Protein AF-A0A7Y4NCM6-F1 (afdb_monomer_lite)

Secondary structure (DSSP, 8-state):
--EEEEEESGGGS-HHHHHH-HHHHHHHH-HHHHHHHHHHS-GGGEEEEEEESSSS-TTSHHHHHHHHHS---EEEEEETTEEEEES-TTHHHHHHHHTTHHHH--

Structure (mmCIF, N/CA/C/O backbone):
data_AF-A0A7Y4NCM6-F1
#
_entry.id   AF-A0A7Y4NCM6-F1
#
loop_
_atom_site.group_PDB
_atom_site.id
_atom_site.type_symbol
_atom_site.label_atom_id
_atom_site.label_alt_id
_atom_site.label_comp_id
_atom_site.label_asym_id
_atom_site.label_entity_id
_atom_site.label_seq_id
_atom_site.pdbx_PDB_ins_code
_atom_site.Cartn_x
_atom_site.Cartn_y
_atom_site.Cartn_z
_atom_site.occupancy
_atom_site.B_iso_or_equiv
_atom_site.auth_seq_id
_atom_site.auth_comp_id
_atom_site.auth_asym_id
_atom_site.auth_atom_id
_atom_site.pdbx_PDB_model_num
ATOM 1 N N . MET A 1 1 ? -12.499 -2.550 14.202 1.00 86.56 1 MET A N 1
ATOM 2 C CA . MET A 1 1 ? -12.977 -2.722 12.801 1.00 86.56 1 MET A CA 1
ATOM 3 C C . MET A 1 1 ? -11.784 -2.405 11.936 1.00 86.56 1 MET A C 1
ATOM 5 O O . MET A 1 1 ? -11.256 -1.320 12.100 1.00 86.56 1 MET A O 1
ATOM 9 N N . ARG A 1 2 ? -11.335 -3.313 11.066 1.00 95.62 2 ARG A N 1
ATOM 10 C CA . ARG A 1 2 ? -10.046 -3.130 10.386 1.00 95.62 2 ARG A CA 1
ATOM 11 C C . ARG A 1 2 ? -10.161 -2.320 9.100 1.00 95.62 2 ARG A C 1
ATOM 13 O O . ARG A 1 2 ? -11.085 -2.533 8.318 1.00 95.62 2 ARG A O 1
ATOM 20 N N . ILE A 1 3 ? -9.197 -1.434 8.879 1.00 96.94 3 ILE A N 1
ATOM 21 C CA . ILE A 1 3 ? -9.076 -0.563 7.710 1.00 96.94 3 ILE A CA 1
ATOM 22 C C . ILE A 1 3 ? -7.670 -0.728 7.133 1.00 96.94 3 ILE A C 1
ATOM 24 O O . ILE A 1 3 ? -6.676 -0.453 7.799 1.00 96.94 3 ILE A O 1
ATOM 28 N N . ALA A 1 4 ? -7.584 -1.162 5.879 1.00 97.06 4 ALA A N 1
ATOM 29 C CA . ALA A 1 4 ? -6.330 -1.237 5.144 1.00 97.06 4 ALA A CA 1
ATOM 30 C C . ALA A 1 4 ? -6.275 -0.088 4.134 1.00 97.06 4 ALA A C 1
ATOM 32 O O . ALA A 1 4 ? -7.120 -0.001 3.243 1.00 97.06 4 ALA A O 1
ATOM 33 N N . LEU A 1 5 ? -5.279 0.785 4.267 1.00 97.12 5 LEU A N 1
ATOM 34 C CA . LEU A 1 5 ? -4.968 1.807 3.276 1.00 97.12 5 LEU A CA 1
ATOM 35 C C . LEU A 1 5 ? -3.954 1.254 2.283 1.00 97.12 5 LEU A C 1
ATOM 37 O O . LEU 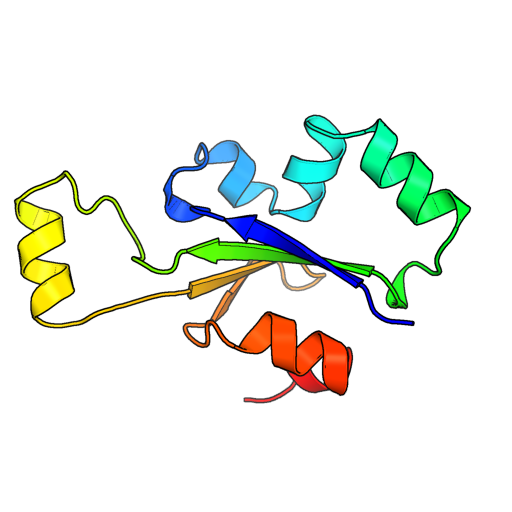A 1 5 ? -2.934 0.691 2.675 1.00 97.12 5 LEU A O 1
ATOM 41 N N . LEU A 1 6 ? -4.239 1.438 0.998 1.00 97.12 6 LEU A N 1
ATOM 42 C CA . LEU A 1 6 ? -3.442 0.917 -0.105 1.00 97.12 6 LEU A CA 1
ATOM 43 C C . LEU A 1 6 ? -2.926 2.074 -0.951 1.00 97.12 6 LEU A C 1
ATOM 45 O O . LEU A 1 6 ? -3.705 2.774 -1.596 1.00 97.12 6 LEU A O 1
ATOM 49 N N . VAL A 1 7 ? -1.608 2.242 -0.980 1.00 97.19 7 VAL A N 1
ATOM 50 C CA . VAL A 1 7 ? -0.942 3.097 -1.962 1.00 97.19 7 VAL A CA 1
ATOM 51 C C . VAL A 1 7 ? -0.626 2.235 -3.177 1.00 97.19 7 VAL A C 1
ATOM 53 O O . VAL A 1 7 ? 0.311 1.439 -3.161 1.00 97.19 7 VAL A O 1
ATOM 56 N N . SER A 1 8 ? -1.453 2.345 -4.213 1.00 94.94 8 SER A N 1
ATOM 57 C CA . SER A 1 8 ? -1.277 1.609 -5.468 1.00 94.94 8 SER A CA 1
ATOM 58 C C . SER A 1 8 ? -0.100 2.137 -6.290 1.00 94.94 8 SER A C 1
ATOM 60 O O . SER A 1 8 ? 0.247 3.311 -6.176 1.00 94.94 8 SER A O 1
ATOM 62 N N . ALA A 1 9 ? 0.437 1.297 -7.181 1.00 94.06 9 ALA A N 1
ATOM 63 C CA . ALA A 1 9 ? 1.598 1.613 -8.021 1.00 94.06 9 ALA A CA 1
ATOM 64 C C . ALA A 1 9 ? 2.816 2.051 -7.186 1.00 94.06 9 ALA A C 1
ATOM 66 O O . ALA A 1 9 ? 3.524 3.001 -7.522 1.00 94.06 9 ALA A O 1
ATOM 67 N N . TRP A 1 10 ? 3.042 1.365 -6.060 1.00 95.88 10 TRP A N 1
ATOM 68 C CA . TRP A 1 10 ? 4.078 1.730 -5.094 1.00 95.88 10 TRP A CA 1
ATOM 69 C C . TRP A 1 10 ? 5.497 1.724 -5.681 1.00 95.88 10 TRP A C 1
ATOM 71 O O . TRP A 1 10 ? 6.342 2.513 -5.277 1.00 95.88 10 TRP A O 1
ATOM 81 N N . ASP A 1 11 ? 5.753 0.893 -6.687 1.00 92.62 11 ASP A N 1
ATOM 82 C CA . ASP A 1 11 ? 6.996 0.849 -7.463 1.00 92.62 11 ASP A CA 1
ATOM 83 C C . ASP A 1 11 ? 7.289 2.146 -8.240 1.00 92.62 11 ASP A C 1
ATOM 85 O O . ASP A 1 11 ? 8.455 2.462 -8.479 1.00 92.62 11 ASP A O 1
ATOM 89 N N . SER A 1 12 ? 6.251 2.919 -8.578 1.00 92.75 12 SER A N 1
ATOM 90 C CA . SER A 1 12 ? 6.361 4.210 -9.269 1.00 92.75 12 SER A CA 1
ATOM 91 C C . SER A 1 12 ? 6.594 5.389 -8.318 1.00 92.75 12 SER A C 1
ATOM 93 O O . SER A 1 12 ? 6.871 6.503 -8.767 1.00 92.75 12 SER A O 1
ATOM 95 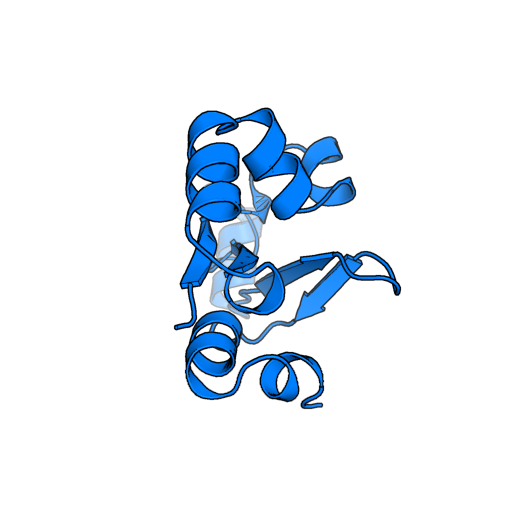N N . VAL A 1 13 ? 6.479 5.172 -7.005 1.00 94.00 13 VAL A N 1
ATOM 96 C CA . VAL A 1 13 ? 6.712 6.208 -5.996 1.00 94.00 13 VAL A CA 1
ATOM 97 C C . VAL A 1 13 ? 8.211 6.502 -5.872 1.00 94.00 13 VAL A C 1
ATOM 99 O O . VAL A 1 13 ? 9.065 5.611 -5.977 1.00 94.00 13 VAL A O 1
ATOM 102 N N . ALA A 1 14 ? 8.534 7.778 -5.641 1.00 94.62 14 ALA A N 1
ATOM 103 C CA . ALA A 1 14 ? 9.908 8.252 -5.556 1.00 94.62 14 ALA A CA 1
ATOM 104 C C . ALA A 1 14 ? 10.724 7.448 -4.510 1.00 94.62 14 ALA A C 1
ATOM 106 O O . ALA A 1 14 ? 10.179 7.077 -3.460 1.00 94.62 14 ALA A O 1
ATOM 107 N N . PRO A 1 15 ? 12.003 7.115 -4.784 1.00 92.38 15 PRO A N 1
ATOM 108 C CA . PRO A 1 15 ? 12.799 6.222 -3.939 1.00 92.38 15 PRO A CA 1
ATOM 109 C C . PRO A 1 15 ? 12.858 6.616 -2.457 1.00 92.38 15 PRO A C 1
ATOM 111 O O . PRO A 1 15 ? 12.859 5.735 -1.598 1.00 92.38 15 PRO A O 1
ATOM 114 N N . GLU A 1 16 ? 12.873 7.912 -2.153 1.00 94.38 16 GLU A N 1
ATOM 115 C CA . GLU A 1 16 ? 12.858 8.470 -0.800 1.00 94.38 16 GLU A CA 1
ATOM 116 C C . GLU A 1 16 ? 11.610 8.051 -0.013 1.00 94.38 16 GLU A C 1
ATOM 118 O O . GLU A 1 16 ? 11.699 7.649 1.147 1.00 94.38 16 GLU A O 1
ATOM 123 N N . TRP A 1 17 ? 10.450 8.036 -0.665 1.00 95.19 17 TRP A N 1
ATOM 124 C CA . TRP A 1 17 ? 9.192 7.620 -0.057 1.00 95.19 17 TRP A CA 1
ATOM 125 C C . TRP A 1 17 ? 9.082 6.109 0.039 1.00 95.19 17 TRP A C 1
ATOM 127 O O . TRP A 1 17 ? 8.588 5.602 1.042 1.00 95.19 17 TRP A O 1
ATOM 137 N N . ARG A 1 18 ? 9.627 5.373 -0.938 1.00 91.75 18 ARG A N 1
ATOM 138 C CA . ARG A 1 18 ? 9.782 3.919 -0.805 1.00 91.75 18 ARG A CA 1
ATOM 139 C C . ARG A 1 18 ? 10.660 3.565 0.397 1.00 91.75 18 ARG A C 1
ATOM 141 O O . ARG A 1 18 ? 10.392 2.583 1.071 1.00 91.75 18 ARG A O 1
ATOM 148 N N . GLN A 1 19 ? 11.700 4.350 0.687 1.00 91.69 19 GLN A N 1
ATOM 149 C CA . GLN A 1 19 ? 12.537 4.173 1.882 1.00 91.69 19 GLN A CA 1
ATOM 150 C C . GLN A 1 19 ? 11.814 4.493 3.185 1.00 91.69 19 GLN A C 1
ATOM 152 O O . GLN A 1 19 ? 11.949 3.726 4.136 1.00 91.69 19 GLN A O 1
ATOM 157 N N . ALA A 1 20 ? 11.039 5.573 3.222 1.00 94.19 20 ALA A N 1
ATOM 158 C CA . ALA A 1 20 ? 10.273 5.958 4.405 1.00 94.19 20 ALA A CA 1
ATOM 159 C C . ALA A 1 20 ? 9.058 5.045 4.668 1.00 94.19 20 ALA A C 1
ATOM 161 O O . ALA A 1 20 ? 8.631 4.882 5.810 1.00 94.19 20 ALA A O 1
ATOM 162 N N . GLY A 1 21 ? 8.514 4.434 3.616 1.00 96.31 21 GLY A N 1
ATOM 163 C CA . GLY A 1 21 ? 7.396 3.507 3.669 1.00 96.31 21 GLY A CA 1
ATOM 164 C C . GLY A 1 21 ? 6.021 4.154 3.451 1.00 96.31 21 GLY A C 1
ATOM 165 O O . GLY A 1 21 ? 5.871 5.380 3.498 1.00 96.31 21 GLY A O 1
ATOM 166 N N . PRO A 1 22 ? 4.980 3.327 3.249 1.00 96.94 22 PRO A N 1
ATOM 167 C CA . PRO A 1 22 ? 3.636 3.791 2.897 1.00 96.94 22 PRO A CA 1
ATOM 168 C C . PRO A 1 22 ? 2.990 4.677 3.965 1.00 96.94 22 PRO A C 1
ATOM 170 O O . PRO A 1 22 ? 2.294 5.633 3.634 1.00 96.94 22 PRO A O 1
ATOM 173 N N . ALA A 1 23 ? 3.235 4.391 5.248 1.00 95.69 23 ALA A N 1
ATOM 174 C CA . ALA A 1 23 ? 2.682 5.181 6.347 1.00 95.69 23 ALA A CA 1
ATOM 175 C C . ALA A 1 23 ? 3.246 6.610 6.374 1.00 95.69 23 ALA A C 1
ATOM 177 O O . ALA A 1 23 ? 2.487 7.570 6.476 1.00 95.69 23 ALA A O 1
ATOM 178 N N . ALA A 1 24 ? 4.563 6.762 6.206 1.00 96.56 24 ALA A N 1
ATOM 179 C CA . ALA A 1 24 ? 5.198 8.074 6.116 1.00 96.56 24 ALA A CA 1
ATOM 180 C C . ALA A 1 24 ? 4.743 8.840 4.864 1.00 96.56 24 ALA A C 1
ATOM 182 O O . ALA A 1 24 ? 4.492 10.043 4.928 1.00 96.56 24 ALA A O 1
ATOM 183 N N . TYR A 1 25 ? 4.588 8.136 3.737 1.00 97.62 25 TYR A N 1
ATOM 184 C CA . TYR A 1 25 ? 4.057 8.717 2.507 1.00 97.62 25 TYR A CA 1
ATOM 185 C C . TYR A 1 25 ? 2.642 9.280 2.704 1.00 97.62 25 TYR A C 1
ATOM 187 O O . TYR A 1 25 ? 2.397 10.435 2.355 1.00 97.62 25 TYR A O 1
ATOM 195 N N . LEU A 1 26 ? 1.730 8.504 3.298 1.00 97.12 26 LEU A N 1
ATOM 196 C CA . LEU A 1 26 ? 0.351 8.936 3.549 1.00 97.12 26 LEU A CA 1
ATOM 197 C C . LEU A 1 26 ? 0.282 10.096 4.546 1.00 97.12 26 LEU A C 1
ATOM 199 O O . LEU A 1 26 ? -0.413 11.070 4.274 1.00 97.12 26 LEU A O 1
ATOM 203 N N . ALA A 1 27 ? 1.058 10.056 5.629 1.00 96.44 27 ALA A N 1
ATOM 204 C CA . ALA A 1 27 ? 1.106 11.151 6.598 1.00 96.44 27 ALA A CA 1
ATOM 205 C C . ALA A 1 27 ? 1.605 12.470 6.005 1.00 96.44 27 ALA A C 1
ATOM 207 O O . ALA A 1 27 ? 1.114 13.535 6.373 1.00 96.44 27 ALA A O 1
ATOM 208 N N . HIS A 1 28 ? 2.544 12.411 5.061 1.00 97.75 28 HIS A N 1
ATOM 209 C CA . HIS A 1 28 ? 3.026 13.610 4.389 1.00 97.75 28 HIS A CA 1
ATOM 210 C C . HIS A 1 28 ? 2.026 14.162 3.364 1.00 97.75 28 HIS A C 1
ATOM 212 O O . HIS A 1 28 ? 1.802 15.369 3.312 1.00 97.75 28 HIS A O 1
ATOM 218 N N . HIS A 1 29 ? 1.435 13.295 2.536 1.00 97.69 29 HIS A N 1
ATOM 219 C CA . HIS A 1 29 ? 0.626 13.730 1.392 1.00 97.69 29 HIS A CA 1
ATOM 220 C C . HIS A 1 29 ? -0.862 13.896 1.718 1.00 97.69 29 HIS A C 1
ATOM 222 O O . HIS A 1 29 ? -1.548 14.670 1.055 1.00 97.69 29 HIS A O 1
ATOM 228 N N . LEU A 1 30 ? -1.372 13.175 2.719 1.00 97.38 30 LEU A N 1
ATOM 229 C CA . LEU A 1 30 ? -2.780 13.157 3.122 1.00 97.38 30 LEU A CA 1
ATOM 230 C C . LEU A 1 30 ? -2.927 13.353 4.647 1.00 97.38 30 LEU A C 1
ATOM 232 O O . LEU A 1 30 ? -3.568 12.535 5.309 1.00 97.38 30 LEU A O 1
ATOM 236 N N . PRO A 1 31 ? -2.390 14.445 5.226 1.00 97.50 31 PRO A N 1
ATOM 237 C CA . PRO A 1 31 ? -2.390 14.645 6.677 1.00 97.50 31 PRO A CA 1
ATOM 238 C C . PRO A 1 31 ? -3.802 14.662 7.279 1.00 97.50 31 PRO A C 1
ATOM 240 O O . PRO A 1 31 ? -4.028 14.068 8.323 1.00 97.50 31 PRO A O 1
ATOM 243 N N . LEU A 1 32 ? -4.791 15.237 6.581 1.00 98.19 32 LEU A N 1
ATOM 244 C CA . LEU A 1 32 ? -6.181 15.253 7.061 1.00 98.19 32 LEU A CA 1
ATOM 245 C C . LEU A 1 32 ? -6.815 13.855 7.120 1.00 98.19 32 LEU A C 1
ATOM 247 O O . LEU A 1 32 ? -7.690 13.613 7.949 1.00 98.19 32 LEU A O 1
ATOM 251 N N . LEU A 1 33 ? -6.397 12.941 6.238 1.00 96.75 33 LEU A N 1
ATOM 252 C CA . LEU A 1 33 ? -6.846 11.552 6.291 1.00 96.75 33 LEU A CA 1
ATOM 253 C C . LEU A 1 33 ? -6.235 10.848 7.503 1.00 96.75 33 LEU A C 1
ATOM 255 O O . LEU A 1 33 ? -6.947 10.136 8.205 1.00 96.75 33 LEU A O 1
ATOM 259 N N . GLU A 1 34 ? -4.947 11.069 7.771 1.00 96.00 34 GLU A N 1
ATOM 260 C CA . GLU A 1 34 ? -4.298 10.530 8.969 1.00 96.00 34 GLU A CA 1
ATOM 261 C C . GLU A 1 34 ? -4.924 11.079 10.257 1.00 96.00 34 GLU A C 1
ATOM 263 O O . GLU A 1 34 ? -5.263 10.293 11.140 1.00 96.00 34 GLU A O 1
ATOM 268 N N . ASP A 1 35 ? -5.179 12.388 10.337 1.00 96.75 35 ASP A N 1
ATOM 269 C CA . ASP A 1 35 ? -5.839 13.011 11.491 1.00 96.75 35 ASP A CA 1
ATOM 270 C C . ASP A 1 35 ? -7.244 12.435 11.717 1.00 96.75 35 ASP A C 1
ATOM 272 O O . ASP A 1 35 ? -7.644 12.150 12.852 1.00 96.75 35 ASP A O 1
ATOM 276 N N . PHE A 1 36 ? -7.996 12.224 10.631 1.00 97.25 36 PHE A N 1
ATOM 277 C CA . PHE A 1 36 ? -9.308 11.587 10.687 1.00 97.25 36 PHE A CA 1
ATOM 278 C C . PHE A 1 36 ? -9.211 10.153 11.211 1.00 97.25 36 PHE A C 1
ATOM 280 O O . PHE A 1 36 ? -9.975 9.776 12.101 1.00 97.25 36 PHE A O 1
ATOM 287 N N . LEU A 1 37 ? -8.277 9.356 10.688 1.00 96.56 37 LEU A N 1
ATOM 288 C CA . LEU A 1 37 ? -8.109 7.966 11.102 1.00 96.56 37 LEU A CA 1
ATOM 289 C C . LEU A 1 37 ? -7.691 7.872 12.571 1.00 96.56 37 LEU A C 1
ATOM 291 O O . LEU A 1 37 ? -8.290 7.110 13.324 1.00 96.56 37 LEU A O 1
ATOM 295 N N . TRP A 1 38 ? -6.728 8.693 12.985 1.00 94.94 38 TRP A N 1
ATOM 296 C CA . TRP A 1 38 ? -6.248 8.767 14.363 1.00 94.94 38 TRP A CA 1
ATOM 297 C C . TRP A 1 38 ? -7.347 9.165 15.355 1.00 94.94 38 TRP A C 1
ATOM 299 O O . TRP A 1 38 ? -7.428 8.623 16.453 1.00 94.94 38 TRP A O 1
ATOM 309 N N . SER A 1 39 ? -8.220 10.098 14.968 1.00 97.00 39 SER A N 1
ATOM 310 C CA . SER A 1 39 ? -9.277 10.601 15.854 1.00 97.00 39 SER A CA 1
ATOM 311 C C . SER A 1 39 ? -10.450 9.631 16.024 1.00 97.00 39 SER A C 1
ATOM 313 O O . SER A 1 39 ? -11.211 9.766 16.982 1.00 97.00 39 SER A O 1
ATOM 315 N N . ASN A 1 40 ? -10.635 8.688 15.093 1.00 97.25 40 ASN A N 1
ATOM 316 C CA . ASN A 1 40 ? -11.832 7.842 15.031 1.00 97.25 40 ASN A CA 1
ATOM 317 C C . ASN A 1 40 ? -11.556 6.344 15.217 1.00 97.25 40 ASN A C 1
ATOM 319 O O . ASN A 1 40 ? -12.496 5.595 15.486 1.00 97.25 40 ASN A O 1
ATOM 323 N N . PHE A 1 41 ? -10.307 5.893 15.081 1.00 96.50 41 PHE A N 1
ATOM 324 C CA . PHE A 1 41 ? -9.950 4.475 15.137 1.00 96.50 41 PHE A CA 1
ATOM 325 C C . PHE A 1 41 ? -8.744 4.229 16.038 1.00 96.50 41 PHE A C 1
ATOM 327 O O . PHE A 1 41 ? -7.899 5.099 16.238 1.00 96.50 41 PHE A O 1
ATOM 334 N N . LEU A 1 42 ? -8.661 3.010 16.569 1.00 94.94 42 LEU A N 1
ATOM 335 C CA . LEU A 1 42 ? -7.484 2.570 17.307 1.00 94.94 42 LEU A CA 1
ATOM 336 C C . LEU A 1 42 ? -6.300 2.364 16.343 1.00 94.94 42 LEU A C 1
ATOM 338 O O . LEU A 1 42 ? -6.518 1.962 15.196 1.00 94.94 42 LEU A O 1
ATOM 342 N N . PRO A 1 43 ? -5.049 2.591 16.780 1.00 90.25 43 PRO A N 1
ATOM 343 C CA . PRO A 1 43 ? -3.874 2.395 15.930 1.00 90.25 43 PRO A CA 1
ATOM 344 C C . PRO A 1 43 ? -3.793 0.993 15.308 1.00 90.25 43 PRO A C 1
ATOM 346 O O . PRO A 1 43 ? -3.451 0.859 14.137 1.00 90.25 43 PRO A O 1
ATOM 349 N N . GLU A 1 44 ? -4.162 -0.044 16.059 1.00 91.38 44 GLU A N 1
ATOM 350 C CA . GLU A 1 44 ? -4.180 -1.444 15.618 1.00 91.38 44 GLU A CA 1
ATOM 351 C C . GLU A 1 44 ? -5.302 -1.782 14.620 1.00 91.38 44 GLU A C 1
ATOM 353 O O . GLU A 1 44 ? -5.257 -2.819 13.958 1.00 91.38 44 GLU A O 1
ATOM 358 N N . ASP A 1 45 ? -6.312 -0.918 14.495 1.00 94.31 45 ASP A N 1
ATOM 359 C CA . ASP A 1 45 ? -7.417 -1.089 13.551 1.00 94.31 45 ASP A CA 1
ATOM 360 C C . ASP A 1 45 ? -7.058 -0.568 12.149 1.00 94.31 45 ASP A C 1
ATOM 362 O O . ASP A 1 45 ? -7.800 -0.833 11.202 1.00 94.31 45 ASP A O 1
ATOM 366 N N . VAL A 1 46 ? -5.938 0.146 11.975 1.00 96.38 46 VAL A N 1
ATOM 367 C CA . VAL A 1 46 ? -5.576 0.781 10.699 1.00 96.38 46 VAL A CA 1
ATOM 368 C C . VAL A 1 46 ? -4.162 0.411 10.265 1.00 96.38 46 VAL A C 1
ATOM 370 O O . VAL A 1 46 ? -3.188 0.764 10.927 1.00 96.38 46 VAL A O 1
ATOM 373 N N . PHE A 1 47 ? -4.023 -0.191 9.084 1.00 97.06 47 PHE A N 1
ATOM 374 C CA . PHE A 1 47 ? -2.721 -0.547 8.516 1.00 97.06 47 PHE A CA 1
ATOM 375 C C . PHE A 1 47 ? -2.530 0.021 7.114 1.00 97.06 47 PHE A C 1
ATOM 377 O O . PHE A 1 47 ? -3.490 0.216 6.370 1.00 97.06 47 PHE A O 1
ATOM 384 N N . ARG A 1 48 ? -1.280 0.326 6.757 1.00 96.94 48 ARG A N 1
ATOM 385 C CA . ARG A 1 48 ? -0.930 1.043 5.525 1.00 96.94 48 ARG A CA 1
ATOM 386 C C . ARG A 1 48 ? 0.045 0.207 4.709 1.00 96.94 48 ARG A C 1
ATOM 388 O O . ARG A 1 48 ? 1.139 -0.106 5.171 1.00 96.94 48 ARG A O 1
ATOM 395 N N . PHE A 1 49 ? -0.362 -0.125 3.492 1.00 97.94 49 PHE A N 1
ATOM 396 C CA . PHE A 1 49 ? 0.380 -0.955 2.557 1.00 97.94 49 PHE A CA 1
ATOM 397 C C . PHE A 1 49 ? 0.718 -0.166 1.295 1.00 97.94 49 PHE A C 1
ATOM 399 O O . PHE A 1 49 ? -0.118 0.555 0.750 1.00 97.94 49 PHE A O 1
ATOM 406 N N . GLY A 1 50 ? 1.934 -0.347 0.799 1.00 97.56 50 GLY A N 1
ATOM 407 C CA . GLY A 1 50 ? 2.311 -0.019 -0.566 1.00 97.56 50 GLY A CA 1
ATOM 408 C C . GLY A 1 50 ? 2.082 -1.259 -1.411 1.00 97.56 50 GLY A C 1
ATOM 409 O O . GLY A 1 50 ? 2.531 -2.336 -1.034 1.00 97.56 50 GLY A O 1
ATOM 410 N N . LEU A 1 51 ? 1.365 -1.139 -2.522 1.00 97.56 51 LEU A N 1
ATOM 411 C CA . LEU A 1 51 ? 1.069 -2.261 -3.402 1.00 97.56 51 LEU A CA 1
ATOM 412 C C . LEU A 1 51 ? 1.500 -1.934 -4.827 1.00 97.56 51 LEU A C 1
ATOM 414 O O . LEU A 1 51 ? 1.150 -0.891 -5.383 1.00 97.56 51 LEU A O 1
ATOM 418 N N . SER A 1 52 ? 2.212 -2.870 -5.439 1.00 96.19 52 SER A N 1
ATOM 419 C CA . SER A 1 52 ? 2.451 -2.897 -6.874 1.00 96.19 52 SER A CA 1
ATOM 420 C C . SER A 1 52 ? 1.922 -4.208 -7.432 1.00 96.19 52 SER A C 1
ATOM 422 O O . SER A 1 52 ? 2.338 -5.281 -7.005 1.00 96.19 52 SER A O 1
ATOM 424 N N . SER A 1 53 ? 0.989 -4.140 -8.377 1.00 93.50 53 SER A N 1
ATOM 425 C CA . SER A 1 53 ? 0.499 -5.333 -9.071 1.00 93.50 53 SER A CA 1
ATOM 426 C C . SER A 1 53 ? 1.475 -5.822 -10.136 1.00 93.50 53 SER A C 1
ATOM 428 O O . SER A 1 53 ? 1.472 -7.008 -10.448 1.00 93.50 53 SER A O 1
ATOM 430 N N . THR A 1 54 ? 2.280 -4.914 -10.692 1.00 92.62 54 THR A N 1
ATOM 431 C CA . THR A 1 54 ? 3.152 -5.186 -11.836 1.00 92.62 54 THR A CA 1
ATOM 432 C C . THR A 1 54 ? 4.618 -5.306 -11.470 1.00 92.62 54 THR A C 1
ATOM 434 O O . THR A 1 54 ? 5.369 -5.838 -12.270 1.00 92.62 54 THR A O 1
ATOM 437 N N . GLY A 1 55 ? 5.037 -4.786 -10.313 1.00 90.12 55 GLY A N 1
ATOM 438 C CA . GLY A 1 55 ? 6.426 -4.820 -9.858 1.00 90.12 55 GLY A CA 1
ATOM 439 C C . GLY A 1 55 ? 7.354 -3.820 -10.560 1.00 90.12 55 GLY A C 1
ATOM 440 O O . GLY A 1 55 ? 8.552 -3.792 -10.265 1.00 90.12 55 GLY A O 1
ATOM 441 N N . GLY A 1 56 ? 6.824 -3.021 -11.488 1.00 90.50 56 GLY A N 1
ATOM 442 C CA . GLY A 1 56 ? 7.566 -2.090 -12.330 1.00 90.50 56 GLY A CA 1
ATOM 443 C C . GLY A 1 56 ? 6.726 -1.519 -13.476 1.00 90.50 56 GLY A C 1
ATOM 444 O O . GLY A 1 56 ? 5.518 -1.758 -13.586 1.00 90.50 56 GLY A O 1
ATOM 445 N N . ASP A 1 57 ? 7.386 -0.761 -14.354 1.00 90.06 57 ASP A N 1
ATOM 446 C CA . ASP A 1 57 ? 6.730 0.017 -15.407 1.00 90.06 57 ASP A CA 1
ATOM 447 C C . ASP A 1 57 ? 6.524 -0.789 -16.698 1.00 90.06 57 ASP A C 1
ATOM 449 O O . ASP A 1 57 ? 7.452 -0.987 -17.481 1.00 90.06 57 ASP A O 1
ATOM 453 N N . LEU A 1 58 ? 5.278 -1.188 -16.968 1.00 89.94 58 LEU A N 1
ATOM 454 C CA . LEU A 1 58 ? 4.900 -1.895 -18.199 1.00 89.94 58 LEU A CA 1
ATOM 455 C C . LEU A 1 58 ? 5.019 -1.044 -19.474 1.00 89.94 58 LEU A C 1
ATOM 457 O O . LEU A 1 58 ? 4.926 -1.584 -20.572 1.00 89.94 58 LEU A O 1
ATOM 461 N N . ARG A 1 59 ? 5.214 0.276 -19.363 1.00 90.50 59 ARG A N 1
ATOM 462 C CA . ARG A 1 59 ? 5.486 1.143 -20.523 1.00 90.50 59 ARG A CA 1
ATOM 463 C C . ARG A 1 59 ? 6.932 1.022 -20.997 1.00 90.50 59 ARG A C 1
ATOM 465 O O . ARG A 1 59 ? 7.229 1.448 -22.109 1.00 90.50 59 ARG A O 1
ATOM 472 N N . ASN A 1 60 ? 7.824 0.472 -20.169 1.00 91.56 60 ASN A N 1
ATOM 473 C CA . ASN A 1 60 ? 9.180 0.132 -20.572 1.00 91.56 60 ASN A CA 1
ATOM 474 C C . ASN A 1 60 ? 9.155 -1.215 -21.325 1.00 91.56 60 ASN A C 1
ATOM 476 O O . ASN A 1 60 ? 8.844 -2.231 -20.696 1.00 91.56 60 ASN A O 1
ATOM 480 N N . PRO A 1 61 ? 9.504 -1.254 -22.627 1.00 91.38 61 PRO A N 1
ATOM 481 C CA . PRO A 1 61 ? 9.478 -2.484 -23.419 1.00 91.38 61 PRO A CA 1
ATOM 482 C C . PRO A 1 61 ? 10.282 -3.621 -22.775 1.00 91.38 61 PRO A C 1
ATOM 484 O O . PRO A 1 61 ? 9.752 -4.718 -22.602 1.00 91.38 61 PRO A O 1
ATOM 487 N N . ASP A 1 62 ? 11.490 -3.322 -22.285 1.00 89.69 62 ASP A N 1
ATOM 488 C CA . ASP A 1 62 ? 12.386 -4.299 -21.653 1.00 89.69 62 ASP A CA 1
ATOM 489 C C . ASP A 1 62 ? 11.800 -4.891 -20.362 1.00 89.69 62 ASP A C 1
ATOM 491 O O . ASP A 1 62 ? 12.131 -6.012 -19.969 1.00 89.69 62 ASP A O 1
ATOM 495 N N . TYR A 1 63 ? 10.970 -4.122 -19.649 1.00 90.50 63 TYR A N 1
ATOM 496 C CA . TYR A 1 63 ? 10.289 -4.596 -18.444 1.00 90.50 63 TYR A CA 1
ATOM 497 C C . TYR A 1 63 ? 9.024 -5.378 -18.793 1.00 90.50 63 TYR A C 1
ATOM 499 O O . TYR A 1 63 ? 8.750 -6.407 -18.181 1.00 90.50 63 TYR A O 1
ATOM 507 N N . SER A 1 64 ? 8.276 -4.916 -19.796 1.00 91.00 64 SER A N 1
ATOM 508 C CA . SER A 1 64 ? 7.040 -5.559 -20.236 1.00 91.00 64 SER A CA 1
ATOM 509 C C . SER A 1 64 ? 7.268 -7.000 -20.705 1.00 91.00 64 SER A C 1
ATOM 511 O O . SER A 1 64 ? 6.509 -7.882 -20.313 1.00 91.00 64 SER A O 1
ATOM 513 N N . GLU A 1 65 ? 8.353 -7.267 -21.442 1.00 90.88 65 GLU A N 1
ATOM 514 C CA . GLU A 1 65 ? 8.721 -8.624 -21.867 1.00 90.88 65 GLU A CA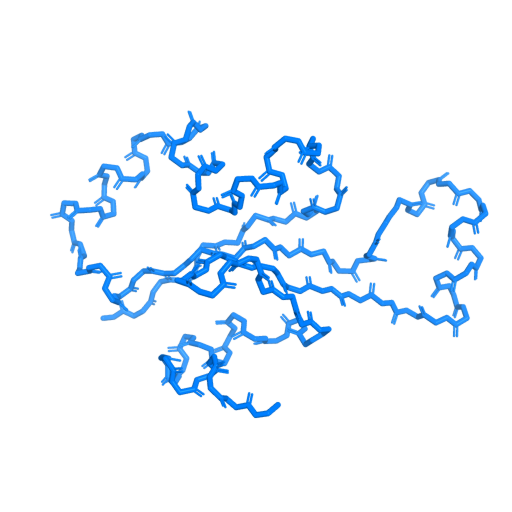 1
ATOM 515 C C . GLU A 1 65 ? 9.048 -9.520 -20.664 1.00 90.88 65 GLU A C 1
ATOM 517 O O . GLU A 1 65 ? 8.508 -10.617 -20.542 1.00 90.88 65 GLU A O 1
ATOM 522 N N . LYS A 1 66 ? 9.840 -9.019 -19.706 1.00 89.00 66 LYS A N 1
ATOM 523 C CA . LYS A 1 66 ? 10.157 -9.753 -18.465 1.00 89.00 66 LYS A CA 1
ATOM 524 C C . LYS A 1 66 ? 8.914 -10.063 -17.634 1.00 89.00 66 LYS A C 1
ATOM 526 O O . LYS A 1 66 ? 8.834 -11.127 -17.025 1.00 89.00 66 LYS A O 1
ATOM 531 N N . TYR A 1 67 ? 7.967 -9.130 -17.584 1.00 91.06 67 TYR A N 1
ATOM 532 C CA . TYR A 1 67 ? 6.723 -9.300 -16.843 1.00 91.06 67 TYR A CA 1
ATOM 533 C C . TYR A 1 67 ? 5.817 -10.368 -17.469 1.00 91.06 67 TYR A C 1
ATOM 535 O O . TYR A 1 67 ? 5.141 -11.086 -16.737 1.00 91.06 67 TYR A O 1
ATOM 543 N N . LEU A 1 68 ? 5.807 -10.505 -18.800 1.00 91.06 68 LEU A N 1
ATOM 544 C CA . LEU A 1 68 ? 5.042 -11.558 -19.479 1.00 91.06 68 LEU A CA 1
ATOM 545 C C . LEU A 1 68 ? 5.540 -12.960 -19.110 1.00 91.06 68 LEU A C 1
ATOM 547 O O . LEU A 1 68 ? 4.722 -13.854 -18.900 1.00 91.06 68 LEU A O 1
ATOM 551 N N . ASP A 1 69 ? 6.856 -13.134 -18.991 1.00 91.25 69 ASP A N 1
ATOM 552 C CA . ASP A 1 69 ? 7.458 -14.416 -18.615 1.00 91.25 69 ASP A CA 1
ATOM 553 C C . ASP A 1 69 ? 7.283 -14.735 -17.124 1.00 91.25 69 ASP A C 1
ATOM 555 O O . ASP A 1 69 ? 7.117 -15.896 -16.744 1.00 91.25 69 ASP A O 1
ATOM 559 N N . ASN A 1 70 ? 7.325 -13.714 -16.263 1.00 89.12 70 ASN A N 1
ATOM 560 C CA . ASN A 1 70 ? 7.204 -13.881 -14.819 1.00 89.12 70 ASN A CA 1
ATOM 561 C C . ASN A 1 70 ? 6.466 -12.695 -14.172 1.00 89.12 70 ASN A C 1
ATOM 563 O O . ASN A 1 70 ? 7.117 -11.770 -13.668 1.00 89.12 70 ASN A O 1
ATOM 567 N N . PRO A 1 71 ? 5.120 -12.719 -14.149 1.00 88.31 71 PRO A N 1
ATOM 568 C CA . PRO A 1 71 ? 4.328 -11.678 -13.512 1.00 88.31 71 PRO A CA 1
ATOM 569 C C . PRO A 1 71 ? 4.668 -11.590 -12.027 1.00 88.31 71 PRO A C 1
ATOM 571 O O . PRO A 1 71 ? 4.545 -12.570 -11.289 1.00 88.31 71 PRO A O 1
ATOM 574 N N . CYS A 1 72 ? 5.088 -10.414 -11.574 1.00 87.00 72 CYS A N 1
ATOM 575 C CA . CYS A 1 72 ? 5.451 -10.205 -10.183 1.00 87.00 72 CYS A CA 1
ATOM 576 C C . CYS A 1 72 ? 4.742 -8.976 -9.618 1.00 87.00 72 CYS A C 1
ATOM 578 O O . CYS A 1 72 ? 4.905 -7.861 -10.091 1.00 87.00 72 CYS A O 1
ATOM 580 N N . GLY A 1 73 ? 3.939 -9.198 -8.583 1.00 93.19 73 GLY A N 1
ATOM 581 C CA . GLY A 1 73 ? 3.407 -8.142 -7.737 1.00 93.19 73 GLY A CA 1
ATOM 582 C C . GLY A 1 73 ? 4.080 -8.185 -6.375 1.00 93.19 73 GLY A C 1
ATOM 583 O O . GLY A 1 73 ? 4.713 -9.178 -6.007 1.00 93.19 73 GLY A O 1
ATOM 584 N N . PHE A 1 74 ? 3.948 -7.107 -5.618 1.00 95.69 74 PHE A N 1
ATOM 585 C CA . PHE A 1 74 ? 4.386 -7.086 -4.239 1.00 95.69 74 PHE A CA 1
ATOM 586 C C . PHE A 1 74 ? 3.565 -6.134 -3.378 1.00 95.69 74 PHE A C 1
ATOM 588 O O . PHE A 1 74 ? 2.947 -5.177 -3.850 1.00 95.69 74 PHE A O 1
ATOM 595 N N . VAL A 1 75 ? 3.614 -6.409 -2.082 1.00 97.06 75 VAL A N 1
ATOM 596 C CA . VAL A 1 75 ? 3.097 -5.573 -1.010 1.00 97.06 75 VAL A CA 1
ATOM 597 C C . VAL A 1 75 ? 4.256 -5.234 -0.087 1.00 97.06 75 VAL A C 1
ATOM 599 O O . VAL A 1 75 ? 5.038 -6.108 0.285 1.00 97.06 75 VAL A O 1
ATOM 602 N N . GLU A 1 76 ? 4.372 -3.962 0.267 1.00 96.38 76 GLU A N 1
ATOM 603 C CA . GLU A 1 76 ? 5.420 -3.416 1.120 1.00 96.38 76 GLU A CA 1
ATOM 604 C C . GLU A 1 76 ? 4.807 -2.665 2.306 1.00 96.38 76 GLU A C 1
ATOM 606 O O . GLU A 1 76 ? 3.770 -2.010 2.183 1.00 96.38 76 GLU A O 1
ATOM 611 N N . TRP A 1 77 ? 5.458 -2.752 3.461 1.00 95.62 77 TRP A N 1
ATOM 612 C CA . TRP A 1 77 ? 5.166 -1.944 4.644 1.00 95.62 77 TRP A CA 1
ATOM 613 C C . TRP A 1 77 ? 6.445 -1.748 5.464 1.00 95.6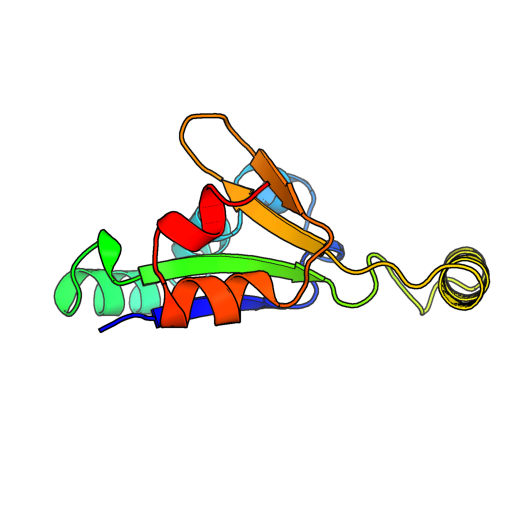2 77 TRP A C 1
ATOM 615 O O . TRP A 1 77 ? 7.498 -2.305 5.149 1.00 95.62 77 TRP A O 1
ATOM 62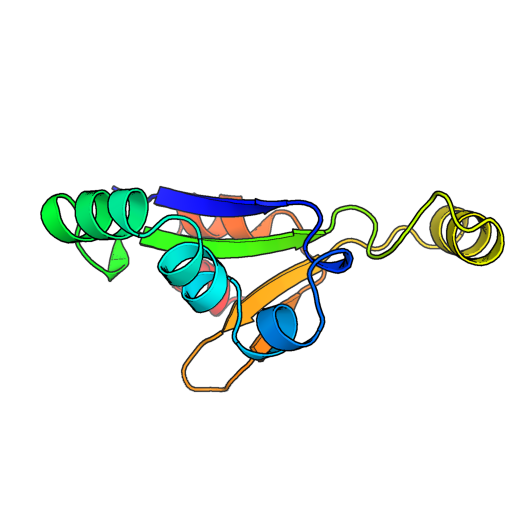5 N N . VAL A 1 78 ? 6.369 -0.939 6.518 1.00 93.88 78 VAL A N 1
ATOM 626 C CA . VAL A 1 78 ? 7.481 -0.726 7.451 1.00 93.88 78 VAL A CA 1
ATOM 627 C C . VAL A 1 78 ? 7.016 -1.071 8.857 1.00 93.88 78 VAL A C 1
ATOM 629 O O . VAL A 1 78 ? 5.946 -0.638 9.280 1.00 93.88 78 VAL A O 1
ATOM 632 N N . ASP A 1 79 ? 7.825 -1.848 9.569 1.00 90.69 79 ASP A N 1
ATOM 633 C CA . ASP A 1 79 ? 7.639 -2.179 10.980 1.00 90.69 79 ASP A CA 1
ATOM 634 C C . ASP A 1 79 ? 8.946 -1.965 11.772 1.00 90.69 79 ASP A C 1
ATOM 636 O O . ASP A 1 79 ? 9.919 -1.397 11.270 1.00 90.69 79 ASP A O 1
ATOM 640 N N . MET A 1 80 ? 8.992 -2.417 13.031 1.00 88.00 80 MET A N 1
ATOM 641 C CA . MET A 1 80 ? 10.190 -2.299 13.879 1.00 88.00 80 MET A CA 1
ATOM 642 C C . MET A 1 80 ? 11.416 -3.064 13.346 1.00 88.00 80 MET A C 1
ATOM 644 O O . MET A 1 80 ? 12.536 -2.790 13.772 1.00 88.00 80 MET A O 1
ATOM 648 N N . ARG A 1 81 ? 11.233 -4.019 12.427 1.00 89.62 81 ARG A N 1
ATOM 649 C CA . ARG A 1 81 ? 12.312 -4.752 11.744 1.00 89.62 81 ARG A CA 1
ATOM 650 C C . ARG A 1 81 ? 12.743 -4.052 10.452 1.00 89.62 81 ARG A C 1
ATOM 652 O O . ARG A 1 81 ? 13.619 -4.553 9.751 1.00 89.62 81 ARG A O 1
ATOM 659 N N . GLY A 1 82 ? 12.151 -2.900 10.146 1.00 91.25 82 GLY A N 1
ATOM 660 C CA . GLY A 1 82 ? 12.406 -2.110 8.954 1.00 91.25 82 GLY A CA 1
ATOM 661 C C . GLY A 1 82 ? 11.401 -2.402 7.846 1.00 91.25 82 GLY A C 1
ATOM 662 O O . GLY A 1 82 ? 10.252 -2.771 8.088 1.00 91.25 82 GLY A O 1
ATOM 663 N N . ARG A 1 83 ? 11.839 -2.198 6.605 1.00 93.31 83 ARG A N 1
ATOM 664 C CA . ARG A 1 83 ? 11.018 -2.434 5.419 1.00 93.31 83 ARG A CA 1
ATOM 665 C C . ARG A 1 83 ? 10.786 -3.931 5.229 1.00 93.31 83 ARG A C 1
ATOM 667 O O . ARG A 1 83 ? 11.741 -4.695 5.102 1.00 93.31 83 ARG A O 1
ATOM 674 N N . GLN A 1 84 ? 9.522 -4.310 5.138 1.00 94.88 84 GLN A N 1
ATOM 675 C CA . GLN A 1 84 ? 9.084 -5.653 4.793 1.00 94.88 84 GLN A CA 1
ATOM 676 C C . GLN A 1 84 ? 8.468 -5.640 3.400 1.00 94.88 84 GLN A C 1
ATOM 678 O O . GLN A 1 84 ? 7.761 -4.701 3.041 1.00 94.88 84 GLN A O 1
ATOM 683 N N . GLN A 1 85 ? 8.706 -6.698 2.631 1.00 94.56 85 GLN A N 1
ATOM 684 C CA . GLN A 1 85 ? 8.114 -6.878 1.311 1.00 94.56 85 GLN A CA 1
ATOM 685 C C . GLN A 1 85 ? 7.699 -8.337 1.130 1.00 94.56 85 GLN A C 1
ATOM 687 O O . GLN A 1 85 ? 8.450 -9.249 1.478 1.00 94.56 85 GLN A O 1
ATOM 692 N N . ARG A 1 86 ? 6.519 -8.561 0.551 1.00 94.69 86 ARG A N 1
ATOM 693 C CA . ARG A 1 86 ? 6.025 -9.886 0.155 1.00 94.69 86 ARG A CA 1
ATOM 694 C C . ARG A 1 86 ? 5.470 -9.859 -1.255 1.00 94.69 86 ARG A C 1
ATOM 696 O O . ARG A 1 86 ? 4.945 -8.842 -1.685 1.00 94.69 86 ARG A O 1
ATOM 703 N N . SER A 1 87 ? 5.554 -10.984 -1.955 1.00 93.75 87 SER A N 1
ATOM 704 C CA . SER A 1 87 ? 4.956 -11.157 -3.285 1.00 93.75 87 SER A CA 1
ATOM 705 C C . SER A 1 87 ? 3.449 -11.434 -3.248 1.00 93.75 87 SER A C 1
ATOM 707 O O . SER A 1 87 ? 2.784 -11.347 -4.278 1.00 93.75 87 SER A O 1
ATOM 709 N N . ASP A 1 88 ? 2.891 -11.752 -2.076 1.00 93.06 88 ASP A N 1
ATOM 710 C CA . ASP A 1 88 ? 1.456 -11.976 -1.913 1.00 93.06 88 ASP A CA 1
ATOM 711 C C . ASP A 1 88 ? 0.678 -10.652 -1.936 1.00 93.06 88 ASP A C 1
ATOM 713 O O . ASP A 1 88 ? 0.560 -9.943 -0.934 1.00 93.06 88 ASP A O 1
ATOM 717 N N . ILE A 1 89 ? 0.106 -10.339 -3.098 1.00 93.81 89 ILE A N 1
ATOM 718 C CA . ILE A 1 89 ? -0.758 -9.171 -3.301 1.00 93.81 89 ILE A CA 1
ATOM 719 C C . ILE A 1 89 ? -2.079 -9.245 -2.519 1.00 93.81 89 ILE A C 1
ATOM 721 O O . ILE A 1 89 ? -2.739 -8.223 -2.340 1.00 93.81 89 ILE A O 1
ATOM 725 N N . GLY A 1 90 ? -2.465 -10.433 -2.043 1.00 94.81 90 GLY A N 1
ATOM 726 C CA . GLY A 1 90 ? -3.644 -10.662 -1.212 1.00 94.81 90 GLY A CA 1
ATOM 727 C C . GLY A 1 90 ? -3.428 -10.344 0.269 1.00 94.81 90 GLY A C 1
ATOM 728 O O . GLY A 1 90 ? -4.406 -10.279 1.018 1.00 94.81 90 GLY A O 1
ATOM 729 N N . LEU A 1 91 ? -2.187 -10.082 0.698 1.00 95.88 91 LEU A N 1
ATOM 730 C CA . LEU A 1 91 ? -1.848 -9.804 2.096 1.00 95.88 91 LEU A CA 1
ATOM 731 C C . LEU A 1 91 ? -2.736 -8.731 2.761 1.00 95.88 91 LEU A C 1
ATOM 733 O O . LEU A 1 91 ? -3.176 -8.964 3.887 1.00 95.88 91 LEU A O 1
ATOM 737 N N . PRO A 1 92 ? -3.071 -7.594 2.117 1.00 96.81 92 PRO A N 1
ATOM 738 C CA . PRO A 1 92 ? -3.931 -6.579 2.727 1.00 96.81 92 PRO A CA 1
ATOM 739 C C . PRO A 1 92 ? -5.335 -7.108 3.036 1.00 96.81 92 PRO A C 1
ATOM 741 O O . PRO A 1 92 ? -5.910 -6.789 4.076 1.00 96.81 92 PRO A O 1
ATOM 744 N N . LEU A 1 93 ? -5.875 -7.966 2.164 1.00 96.00 93 LEU A N 1
ATOM 745 C CA . LEU A 1 93 ? -7.157 -8.627 2.390 1.00 96.00 93 LEU A CA 1
ATOM 746 C C . LEU A 1 93 ? -7.054 -9.645 3.530 1.00 96.00 93 LEU A C 1
ATOM 748 O O . LEU A 1 93 ? -7.936 -9.709 4.386 1.00 96.00 93 LEU A O 1
ATOM 752 N N . TYR A 1 94 ? -5.962 -10.408 3.576 1.00 96.06 94 TYR A N 1
ATOM 753 C CA . TYR A 1 94 ? -5.709 -11.349 4.662 1.00 96.06 94 TYR A CA 1
ATOM 754 C C . TYR A 1 94 ? -5.589 -10.622 6.014 1.00 96.06 94 TYR A C 1
ATOM 756 O O . TYR A 1 94 ? -6.193 -11.045 7.000 1.00 96.06 94 TYR A O 1
ATOM 764 N N . TRP A 1 95 ? -4.923 -9.465 6.055 1.00 96.31 95 TRP A N 1
ATOM 765 C CA . TRP A 1 95 ? -4.844 -8.623 7.251 1.00 96.31 95 TRP A CA 1
ATOM 766 C C . TRP A 1 95 ? -6.209 -8.060 7.671 1.00 96.31 95 TRP A C 1
ATOM 768 O O . TRP A 1 95 ? -6.534 -8.071 8.856 1.00 96.31 95 TRP A O 1
ATOM 778 N N . LEU A 1 96 ? -7.070 -7.649 6.735 1.00 96.50 96 LEU A N 1
ATOM 779 C CA . LEU A 1 96 ? -8.432 -7.215 7.083 1.00 96.50 96 LEU A CA 1
ATOM 780 C C . LEU A 1 96 ? -9.207 -8.312 7.836 1.00 96.50 96 LEU A C 1
ATOM 782 O O . LEU A 1 96 ? -9.887 -8.033 8.830 1.00 96.50 96 LEU A O 1
ATOM 786 N N . LEU A 1 97 ? -9.057 -9.567 7.410 1.00 95.00 97 LEU A N 1
ATOM 787 C CA . LEU A 1 97 ? -9.738 -10.717 8.005 1.00 95.00 97 LEU A CA 1
ATOM 788 C C . LEU A 1 97 ? -9.107 -11.155 9.339 1.00 95.00 97 LEU A C 1
ATOM 790 O O . LEU A 1 97 ? -9.827 -11.379 10.316 1.00 95.00 97 LEU A O 1
ATOM 794 N N . PHE A 1 98 ? -7.774 -11.217 9.420 1.00 94.56 98 PHE A N 1
ATOM 795 C CA . PHE A 1 98 ? -7.062 -11.885 10.522 1.00 94.56 98 PHE A CA 1
ATOM 796 C C . PHE A 1 98 ? -6.138 -10.976 11.353 1.00 94.56 98 PHE A C 1
ATOM 798 O O . PHE A 1 98 ? -5.594 -11.419 12.364 1.00 94.56 98 PHE A O 1
ATOM 805 N N . GLY A 1 99 ? -5.998 -9.701 10.990 1.00 92.81 99 GLY A N 1
ATOM 806 C CA . GLY A 1 99 ? -5.144 -8.722 11.669 1.00 92.81 99 GLY A CA 1
ATOM 807 C C . GLY A 1 99 ? -3.666 -9.101 11.622 1.00 92.81 99 GLY A C 1
ATOM 808 O O . GLY A 1 99 ? -3.191 -9.673 10.642 1.00 92.81 99 GLY A O 1
ATOM 809 N N . GLU A 1 100 ? -2.948 -8.835 12.711 1.00 90.25 100 GLU A N 1
ATOM 810 C CA . GLU A 1 100 ? -1.498 -9.061 12.832 1.00 90.25 100 GLU A CA 1
ATOM 811 C C . GLU A 1 100 ? -1.050 -10.501 12.535 1.00 90.25 100 GLU A C 1
ATOM 813 O O . GLU A 1 100 ? 0.068 -10.720 12.066 1.00 90.25 100 GLU A O 1
ATOM 818 N N . HIS A 1 101 ? -1.929 -11.495 12.711 1.00 90.56 101 HIS A N 1
ATOM 819 C CA . HIS A 1 101 ? -1.626 -12.877 12.334 1.00 90.56 101 HIS A CA 1
ATOM 820 C C . HIS A 1 101 ? -1.265 -13.017 10.846 1.00 90.56 101 HIS A C 1
ATOM 822 O O . HIS A 1 101 ? -0.425 -13.850 10.497 1.00 90.56 101 HIS A O 1
ATOM 828 N N . ALA A 1 102 ? -1.828 -12.168 9.982 1.00 90.69 102 ALA A N 1
ATOM 829 C CA . ALA A 1 102 ? -1.522 -12.143 8.556 1.00 90.69 102 ALA A CA 1
ATOM 830 C C . ALA A 1 102 ? -0.065 -11.755 8.271 1.00 90.69 102 ALA A C 1
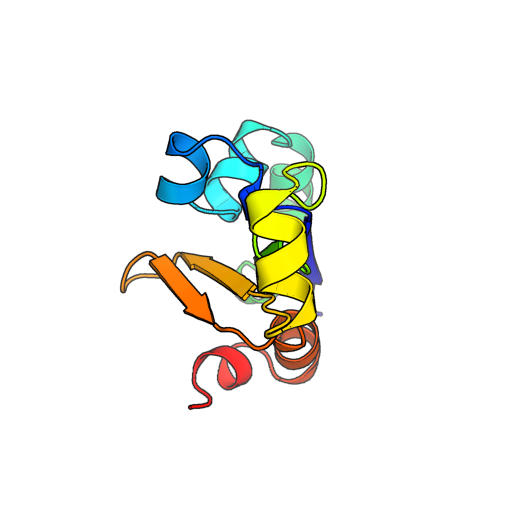ATOM 832 O O . ALA A 1 102 ? 0.549 -12.297 7.357 1.00 90.69 102 ALA A O 1
ATOM 833 N N . LEU A 1 103 ? 0.511 -10.865 9.083 1.00 88.88 103 LEU A N 1
ATOM 834 C CA . LEU A 1 103 ? 1.889 -10.389 8.921 1.00 88.88 103 LEU A CA 1
ATOM 835 C C . LEU A 1 103 ? 2.918 -11.387 9.472 1.00 88.88 103 LEU A C 1
ATOM 837 O O . LEU A 1 103 ? 4.086 -11.351 9.084 1.00 88.88 103 LEU A O 1
ATOM 841 N N . SER A 1 104 ? 2.484 -12.289 10.359 1.00 83.75 104 SER A N 1
ATOM 842 C CA . SER A 1 104 ? 3.309 -13.359 10.936 1.00 83.75 104 SER A CA 1
ATOM 843 C C . SER A 1 104 ? 3.296 -14.677 10.160 1.00 83.75 104 SER A C 1
ATOM 845 O O . SER A 1 104 ? 4.134 -15.536 10.435 1.00 83.75 104 SER A O 1
ATOM 847 N N . ALA A 1 105 ? 2.356 -14.861 9.227 1.00 66.38 105 ALA A N 1
ATOM 848 C CA . ALA A 1 105 ? 2.308 -16.062 8.397 1.00 66.38 105 ALA A CA 1
ATOM 849 C C . ALA A 1 105 ? 3.616 -16.185 7.591 1.00 66.38 105 ALA A C 1
ATOM 851 O O . ALA A 1 105 ? 4.151 -15.148 7.209 1.00 66.38 105 ALA A O 1
ATOM 852 N N . PRO A 1 106 ? 4.179 -17.382 7.374 1.00 55.19 106 PRO A N 1
ATOM 853 C CA . PRO A 1 106 ? 5.380 -17.545 6.553 1.00 55.19 106 PRO A CA 1
ATOM 854 C C . PRO A 1 106 ? 5.185 -17.057 5.111 1.00 55.19 106 PRO A C 1
ATOM 856 O O . PRO A 1 106 ? 4.022 -16.990 4.650 1.00 55.19 106 PRO A O 1
#

pLDDT: mean 93.3, std 5.51, range [55.19, 98.19]

Radius of gyration: 14.67 Å; chains: 1; bounding box: 26×33×41 Å

InterPro domains:
  IPR045530 Double-GTPase 1 [PF19975] (2-96)

Sequence (106 aa):
MRIALLVSAWDSVAPEWRQAGPAAYLAHHLPLLEDFLWSNFLPEDVFRFGLSSTGGDLRNPDYSEKYLDNPCGFVEWVDMRGRQQRSDIGLPLYWLLFGEHALSAP

Organism: NCBI:txid2316736

Foldseek 3Di:
DADEAEAEPLVPDDVVDVQVFQVVVCCVPPVVVVVVCVVPHDPQRYYYKYKYQANDDCVPVVSVVVCVVPRFIKIWGQDPVGIDMDRPRCLSVVCNVPNPVSVVDD